Protein AF-A0A8J2LCW4-F1 (afdb_monomer_lite)

Sequence (159 aa):
MYRQILVHPDDTPYQRIIWRESPENPELDFELLTVTYGTASAPYLATRTLKQLAEDERADHPIGSQVLVNDFYVDDLLSGARTADEAINLKLELTRLLNRGDLTYVNGHPMIRIGNFELHGFCDSSESAYAAVVYVRTLGSNPRVTIMAAKSKVAPIKQ

Secondary structure (DSSP, 8-state):
-GGGSBPPTTTGGGGEEEE-SSTTSPPEEEE--BPPTTSTTHHHHHHHHHHHHHHHTTTT-HHHHHHHHHSEETTEE----SSHHHHHHHHHHHHHHHHHTT-----SS--EEETTEEEEEEEEE-SSEEEEEEEEEE-SSS--EEEEEEEEEEPPP--

InterPro domains:
  IPR008042 Retrotransposon Pao-like, RNAseH-like domain [PF05380] (115-158)

Structure (mmCIF, N/CA/C/O backbone):
data_AF-A0A8J2LCW4-F1
#
_entry.id   AF-A0A8J2LCW4-F1
#
loop_
_atom_site.group_PDB
_atom_site.id
_atom_site.type_symbol
_atom_site.label_atom_id
_atom_site.label_alt_id
_atom_site.label_comp_id
_atom_site.label_asym_id
_atom_site.label_entity_id
_atom_site.label_seq_id
_atom_site.pdbx_PDB_ins_code
_atom_site.Cartn_x
_atom_site.Cartn_y
_atom_site.Cartn_z
_atom_site.occupancy
_atom_site.B_iso_or_equiv
_atom_site.auth_seq_id
_atom_site.auth_comp_id
_atom_site.auth_asym_id
_atom_site.auth_atom_id
_atom_site.pdbx_PDB_model_num
ATOM 1 N N . MET A 1 1 ? -1.701 1.180 4.156 1.00 78.88 1 MET A N 1
ATOM 2 C CA . MET A 1 1 ? -2.707 0.749 3.160 1.00 78.88 1 MET A CA 1
ATOM 3 C C . MET A 1 1 ? -4.078 0.455 3.783 1.00 78.88 1 MET A C 1
ATOM 5 O O . MET A 1 1 ? -5.063 1.010 3.320 1.00 78.88 1 MET A O 1
ATOM 9 N N . TYR A 1 2 ? -4.161 -0.350 4.852 1.00 83.44 2 TYR A N 1
ATOM 10 C CA . TYR A 1 2 ? -5.424 -0.914 5.380 1.00 83.44 2 TYR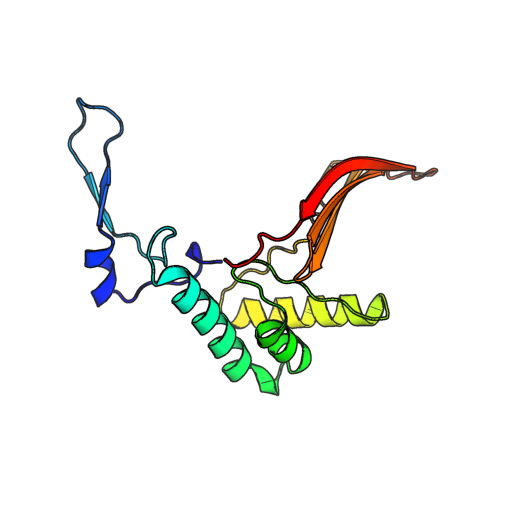 A CA 1
ATOM 11 C C . TYR A 1 2 ? -6.584 0.064 5.620 1.00 83.44 2 TYR A C 1
ATOM 13 O O . TYR A 1 2 ? -7.702 -0.200 5.195 1.00 83.44 2 TYR A O 1
ATOM 21 N N . ARG A 1 3 ? -6.324 1.221 6.246 1.00 86.06 3 ARG A N 1
ATOM 22 C CA . ARG A 1 3 ? -7.376 2.197 6.603 1.00 86.06 3 ARG A CA 1
ATOM 23 C C . ARG A 1 3 ? -8.002 2.920 5.403 1.00 86.06 3 ARG A C 1
ATOM 25 O O . ARG A 1 3 ? -8.865 3.762 5.595 1.00 86.06 3 ARG A O 1
ATOM 32 N N . GLN A 1 4 ? -7.540 2.634 4.188 1.00 88.06 4 GLN A N 1
ATOM 33 C CA . GLN A 1 4 ? -8.129 3.136 2.944 1.00 88.06 4 GLN A CA 1
ATOM 34 C C . GLN A 1 4 ? -9.131 2.135 2.343 1.00 88.06 4 GLN A C 1
ATOM 36 O O . GLN A 1 4 ? -9.770 2.434 1.346 1.00 88.06 4 GLN A O 1
ATOM 41 N N . ILE A 1 5 ? -9.276 0.949 2.948 1.00 90.31 5 ILE A N 1
ATOM 42 C CA . ILE A 1 5 ? -10.144 -0.126 2.468 1.00 90.31 5 ILE A CA 1
ATOM 43 C C . ILE A 1 5 ? -11.334 -0.228 3.410 1.00 90.31 5 ILE A C 1
ATOM 45 O O . ILE A 1 5 ? -11.164 -0.538 4.592 1.00 90.31 5 ILE A O 1
ATOM 49 N N . LEU A 1 6 ? -12.528 0.035 2.887 1.00 93.00 6 LEU A N 1
ATOM 50 C CA . LEU A 1 6 ? -13.768 -0.098 3.640 1.00 93.00 6 LEU A CA 1
ATOM 51 C C . LEU A 1 6 ? -14.083 -1.569 3.915 1.00 93.00 6 LEU A C 1
ATOM 53 O O . LEU A 1 6 ? -13.871 -2.446 3.079 1.00 93.00 6 LEU A O 1
ATOM 57 N N . VAL A 1 7 ? -14.601 -1.818 5.110 1.00 93.25 7 VAL A N 1
ATOM 58 C CA . VAL A 1 7 ? -15.178 -3.105 5.495 1.00 93.25 7 VAL A CA 1
ATOM 59 C C . VAL A 1 7 ? -16.640 -3.100 5.065 1.00 93.25 7 VAL A C 1
ATOM 61 O O . VAL A 1 7 ? -17.298 -2.059 5.103 1.00 93.25 7 VAL A O 1
ATOM 64 N N . HIS A 1 8 ? -17.144 -4.251 4.624 1.00 94.19 8 HIS A N 1
ATOM 65 C CA . HIS A 1 8 ? -18.548 -4.369 4.252 1.00 94.19 8 HIS A CA 1
ATOM 66 C C . HIS A 1 8 ? -19.441 -4.002 5.455 1.00 94.19 8 HIS A C 1
ATOM 68 O O . HIS A 1 8 ? -19.122 -4.427 6.565 1.00 94.19 8 HIS A O 1
ATOM 74 N N . PRO A 1 9 ? -20.549 -3.255 5.281 1.00 95.62 9 PRO A N 1
ATOM 75 C CA . PRO A 1 9 ? -21.409 -2.848 6.399 1.00 95.62 9 PRO A CA 1
ATOM 76 C C . PRO A 1 9 ? -21.912 -4.010 7.265 1.00 95.62 9 PRO A C 1
ATOM 78 O O . PRO A 1 9 ? -22.052 -3.857 8.471 1.00 95.62 9 PRO A O 1
ATOM 81 N N . ASP A 1 10 ? -22.125 -5.187 6.674 1.00 96.88 10 ASP A N 1
ATOM 82 C CA . ASP A 1 10 ? -22.535 -6.383 7.428 1.00 96.88 10 ASP A CA 1
ATOM 83 C C . ASP A 1 10 ? -21.417 -6.939 8.333 1.00 96.88 10 ASP A C 1
ATOM 85 O O . ASP A 1 10 ? -21.697 -7.659 9.289 1.00 96.88 10 ASP A O 1
ATOM 89 N N . ASP A 1 11 ? -20.158 -6.582 8.059 1.00 94.19 11 ASP A N 1
ATOM 90 C CA . ASP A 1 11 ? -18.982 -7.045 8.795 1.00 94.19 11 ASP A CA 1
ATOM 91 C C . ASP A 1 11 ? -18.455 -6.016 9.818 1.00 94.19 11 ASP A C 1
ATOM 93 O O . ASP A 1 11 ? -17.686 -6.381 10.715 1.00 94.19 11 ASP A O 1
ATOM 97 N N . THR A 1 12 ? -18.852 -4.735 9.733 1.00 94.56 12 THR A N 1
ATOM 98 C CA . THR A 1 12 ? -18.405 -3.690 10.683 1.00 94.56 12 THR A CA 1
ATOM 99 C C . THR A 1 12 ? -18.798 -3.956 12.141 1.00 94.56 12 THR A C 1
ATOM 101 O O . THR A 1 12 ? -17.972 -3.661 13.015 1.00 94.56 12 THR A O 1
ATOM 104 N N . PRO A 1 13 ? -19.949 -4.593 12.465 1.00 95.62 13 PRO A N 1
ATOM 105 C CA . PRO A 1 13 ? -20.290 -4.915 13.851 1.00 95.62 13 PRO A CA 1
ATOM 106 C C . PRO A 1 13 ? -19.298 -5.876 14.518 1.00 95.62 13 PRO A C 1
ATOM 108 O O . PRO A 1 13 ? -19.142 -5.850 15.740 1.00 95.62 13 PRO A O 1
ATOM 111 N N . TYR A 1 14 ? -18.581 -6.696 13.738 1.00 92.50 14 TYR A N 1
ATOM 112 C CA . TYR A 1 14 ? -17.546 -7.598 14.258 1.00 92.50 14 TYR A CA 1
ATOM 113 C C . TYR A 1 14 ? -16.219 -6.889 14.563 1.00 92.50 14 TYR A C 1
ATOM 115 O O . TYR A 1 14 ? -15.331 -7.492 15.164 1.00 92.50 14 TYR A O 1
ATOM 123 N N . GLN A 1 15 ? -16.076 -5.613 14.186 1.00 92.44 15 GLN A N 1
ATOM 124 C CA . GLN A 1 15 ? -14.908 -4.780 14.491 1.00 92.44 15 GLN A CA 1
ATOM 125 C C . GLN A 1 15 ? -15.190 -3.746 15.588 1.00 92.44 15 GLN A C 1
ATOM 127 O O . GLN A 1 15 ? -14.539 -2.698 15.637 1.00 92.44 15 GLN A O 1
ATOM 132 N N . ARG A 1 16 ? -16.163 -4.018 16.469 1.00 93.81 16 ARG A N 1
ATOM 133 C CA . ARG A 1 16 ? -16.476 -3.127 17.587 1.00 93.81 16 ARG A CA 1
ATOM 134 C C . ARG A 1 16 ? -15.343 -3.046 18.594 1.00 93.81 16 ARG A C 1
ATOM 136 O O . ARG A 1 16 ? -14.769 -4.055 19.003 1.00 93.81 16 ARG A O 1
ATOM 143 N N . ILE A 1 17 ? -15.093 -1.827 19.046 1.00 94.00 17 ILE A N 1
ATOM 144 C CA . ILE A 1 17 ? -14.217 -1.538 20.173 1.00 94.00 17 ILE A CA 1
ATOM 145 C C . ILE A 1 17 ? -14.987 -0.754 21.226 1.00 94.00 17 ILE A C 1
ATOM 147 O O . ILE A 1 17 ? -15.872 0.037 20.903 1.00 94.00 17 ILE A O 1
ATOM 151 N N . ILE A 1 18 ? -14.610 -0.960 22.483 1.00 95.75 18 ILE A N 1
ATOM 152 C CA . ILE A 1 18 ? -15.037 -0.112 23.590 1.00 95.75 18 ILE A CA 1
ATOM 153 C C . ILE A 1 18 ? -13.906 0.860 23.896 1.00 95.75 18 ILE A C 1
ATOM 155 O O . ILE A 1 18 ? -12.745 0.457 24.011 1.00 95.75 18 ILE A O 1
ATOM 159 N N . TRP A 1 19 ? -14.234 2.139 24.021 1.00 95.62 19 TRP A N 1
ATOM 160 C CA . TRP A 1 19 ? -13.268 3.176 24.342 1.00 95.62 19 TRP A CA 1
ATOM 161 C C . TRP A 1 19 ? -13.835 4.157 25.364 1.00 95.62 19 TRP A C 1
ATOM 163 O O . TRP A 1 19 ? -15.015 4.496 25.352 1.00 95.62 19 TRP A O 1
ATOM 173 N N . ARG A 1 20 ? -12.962 4.632 26.249 1.00 96.62 20 ARG A N 1
ATOM 174 C CA . ARG A 1 20 ? -13.229 5.734 27.173 1.00 96.62 20 ARG A CA 1
ATOM 175 C C . ARG A 1 20 ? -11.941 6.517 27.389 1.00 96.62 20 ARG A C 1
ATOM 177 O O . ARG A 1 20 ? -10.859 5.934 27.379 1.00 96.62 20 ARG A O 1
ATOM 184 N N . GLU A 1 21 ? -12.068 7.820 27.604 1.00 95.31 21 GLU A N 1
ATOM 185 C CA . GLU A 1 21 ? -10.922 8.712 27.823 1.00 95.31 21 GLU A CA 1
ATOM 186 C C . GLU A 1 21 ? -10.335 8.578 29.235 1.00 95.31 21 GLU A C 1
ATOM 188 O O . GLU A 1 21 ? -9.120 8.589 29.410 1.00 95.31 21 GLU A O 1
ATOM 193 N N . SER A 1 22 ? -11.205 8.403 30.234 1.00 95.62 22 SER A N 1
ATOM 194 C CA . SER A 1 22 ? -10.856 8.287 31.653 1.00 95.62 22 SER A CA 1
ATOM 195 C C . SER A 1 22 ? -11.768 7.263 32.345 1.00 95.62 22 SER A C 1
ATOM 197 O O . SER A 1 22 ? -12.875 7.031 31.848 1.00 95.62 22 SER A O 1
ATOM 199 N N . PRO A 1 23 ? -11.362 6.634 33.468 1.00 94.88 23 PRO A N 1
ATOM 200 C CA . PRO A 1 23 ? -12.189 5.657 34.183 1.00 94.88 23 PRO A CA 1
ATOM 201 C C . PRO A 1 23 ? -13.555 6.179 34.651 1.00 94.88 23 PRO A C 1
ATOM 203 O O . PRO A 1 23 ? -14.467 5.379 34.848 1.00 94.88 23 PRO A O 1
ATOM 206 N N . GLU A 1 24 ? -13.690 7.494 34.821 1.00 96.81 24 GLU A N 1
ATOM 207 C CA . GLU A 1 24 ? -14.910 8.180 35.255 1.00 96.81 24 GLU A CA 1
ATOM 208 C C . GLU A 1 24 ? -15.903 8.411 34.106 1.00 96.81 24 GLU A C 1
ATOM 210 O O . GLU A 1 24 ? -17.090 8.631 34.354 1.00 96.81 24 GLU A O 1
ATOM 215 N N . ASN A 1 25 ? -15.436 8.361 32.855 1.00 96.31 25 ASN A N 1
ATOM 216 C CA . ASN A 1 25 ? -16.280 8.564 31.683 1.00 96.31 25 ASN A CA 1
ATOM 217 C C . ASN A 1 25 ? -17.042 7.270 31.349 1.00 96.31 25 ASN A C 1
ATOM 219 O O . ASN A 1 25 ? -16.501 6.172 31.531 1.00 96.31 25 ASN A O 1
ATOM 223 N N . PRO A 1 26 ? -18.275 7.375 30.818 1.00 95.44 26 PRO A N 1
ATOM 224 C CA . PRO A 1 26 ? -18.992 6.209 30.324 1.00 95.44 26 PRO A CA 1
ATOM 225 C C . PRO A 1 26 ? -18.223 5.548 29.176 1.00 95.44 26 PRO A C 1
ATOM 227 O O . PRO A 1 26 ? -17.527 6.206 28.401 1.00 95.44 26 PRO A O 1
ATOM 230 N N . GLU A 1 27 ? -18.368 4.232 29.074 1.00 96.06 27 GLU A N 1
ATOM 231 C CA . GLU A 1 27 ? -17.861 3.458 27.947 1.00 96.06 27 GLU A CA 1
ATOM 232 C C . GLU A 1 27 ? -18.617 3.840 26.669 1.00 96.06 27 GLU A C 1
ATOM 234 O O . GLU A 1 27 ? -19.847 3.899 26.660 1.00 96.06 27 GLU A O 1
ATOM 239 N N . LEU A 1 28 ? -17.872 4.113 25.599 1.00 96.00 28 LEU A N 1
ATOM 240 C CA . LEU A 1 28 ? -18.405 4.349 24.262 1.00 96.00 28 LEU A CA 1
ATOM 241 C C . LEU A 1 28 ? -18.109 3.133 23.387 1.00 96.00 28 LEU A C 1
ATOM 243 O O . LEU A 1 28 ? -16.999 2.597 23.439 1.00 96.00 28 LEU A O 1
ATOM 247 N N . ASP A 1 29 ? -19.071 2.724 22.563 1.00 95.62 29 ASP A N 1
ATOM 248 C CA . ASP A 1 29 ? -18.869 1.705 21.540 1.00 95.62 29 ASP A CA 1
ATOM 249 C C . ASP A 1 29 ? -18.665 2.338 20.158 1.00 95.62 29 ASP A C 1
ATOM 251 O O . ASP A 1 29 ? -19.376 3.254 19.747 1.00 95.62 29 ASP A O 1
ATOM 255 N N . PHE A 1 30 ? -17.655 1.853 19.437 1.00 94.69 30 PHE A N 1
ATOM 256 C CA . PHE A 1 30 ? -17.325 2.312 18.090 1.00 94.69 30 PHE A CA 1
ATOM 257 C C . PHE A 1 30 ? -17.186 1.128 17.144 1.00 94.69 30 PHE A C 1
ATOM 259 O O . PHE A 1 30 ? -16.557 0.130 17.491 1.00 94.69 30 PHE A O 1
ATOM 266 N N . GLU A 1 31 ? -17.696 1.266 15.921 1.00 94.69 31 GLU A N 1
ATOM 267 C CA . GLU A 1 31 ? -17.442 0.335 14.820 1.00 94.69 31 GLU A CA 1
ATOM 268 C C . GLU A 1 31 ? -16.319 0.866 13.927 1.00 94.69 31 GLU A C 1
ATOM 270 O O . GLU A 1 31 ? -16.375 1.992 13.424 1.00 94.69 31 GLU A O 1
ATOM 275 N N . LEU A 1 32 ? -15.280 0.056 13.721 1.00 93.12 32 LEU A N 1
ATOM 276 C CA . LEU A 1 32 ? -14.220 0.393 12.779 1.00 93.12 32 LEU A CA 1
ATOM 277 C C . LEU A 1 32 ? -14.699 0.111 11.350 1.00 93.12 32 LEU A C 1
ATOM 279 O O . LEU A 1 32 ? -14.999 -1.021 10.987 1.00 93.12 32 LEU A O 1
ATOM 283 N N . LEU A 1 33 ? -14.743 1.159 10.526 1.00 94.75 33 LEU A N 1
ATOM 284 C CA . LEU A 1 33 ? -15.294 1.097 9.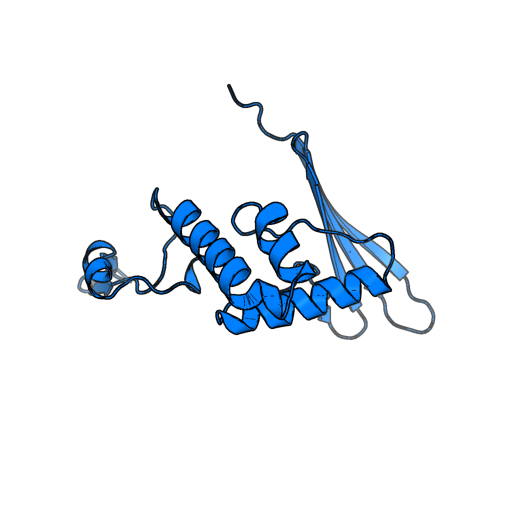163 1.00 94.75 33 LEU A CA 1
ATOM 285 C C . LEU A 1 33 ? -14.307 0.592 8.106 1.00 94.75 33 LEU A C 1
ATOM 287 O O . LEU A 1 33 ? -14.661 0.433 6.942 1.00 94.75 33 LEU A O 1
ATOM 291 N N . THR A 1 34 ? -13.045 0.410 8.478 1.00 94.19 34 THR A N 1
ATOM 292 C CA . THR A 1 34 ? -11.963 0.099 7.540 1.00 94.19 34 THR A CA 1
ATOM 293 C C . THR A 1 34 ? -11.179 -1.092 8.037 1.00 94.19 34 THR A C 1
ATOM 295 O O . THR A 1 34 ? -11.190 -1.380 9.234 1.00 94.19 34 THR A O 1
ATOM 298 N N . VAL A 1 35 ? -10.479 -1.772 7.129 1.00 91.38 35 VAL A N 1
ATOM 299 C CA . VAL A 1 35 ? -9.612 -2.890 7.499 1.00 91.38 35 VAL A CA 1
ATOM 300 C C . VAL A 1 35 ? -8.635 -2.404 8.573 1.00 91.38 35 VAL A C 1
ATOM 302 O O . VAL A 1 35 ? -7.861 -1.466 8.362 1.00 91.38 35 VAL A O 1
ATOM 305 N N . THR A 1 36 ? -8.698 -3.028 9.749 1.00 85.50 36 THR A N 1
ATOM 306 C CA . THR A 1 36 ? -7.871 -2.662 10.899 1.00 85.50 36 THR A CA 1
ATOM 307 C C . THR A 1 36 ? -6.707 -3.629 11.082 1.00 85.50 36 THR A C 1
ATOM 309 O O . THR A 1 36 ? -6.797 -4.826 10.794 1.00 85.50 36 THR A O 1
ATOM 312 N N . TYR A 1 37 ? -5.592 -3.102 11.577 1.00 82.19 37 TYR A N 1
ATOM 313 C CA . TYR A 1 37 ? -4.412 -3.887 11.920 1.00 82.19 37 TYR A CA 1
ATOM 314 C C . TYR A 1 37 ? -4.688 -4.822 13.105 1.00 82.19 37 TYR A C 1
ATOM 316 O O . TYR A 1 37 ? -5.548 -4.568 13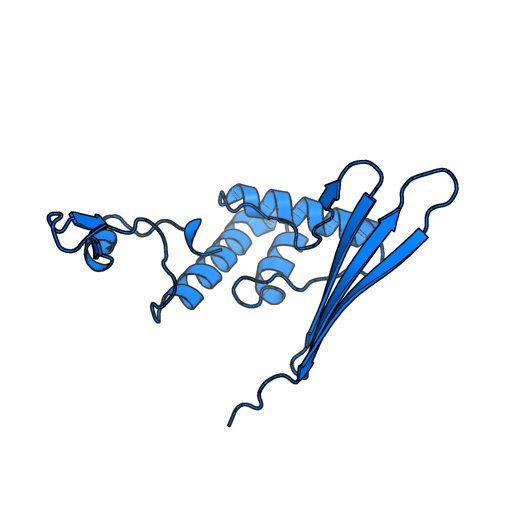.944 1.00 82.19 37 TYR A O 1
ATOM 324 N N . GLY A 1 38 ? -3.924 -5.913 13.184 1.00 82.81 38 GLY A N 1
ATOM 325 C CA . GLY A 1 38 ? -4.016 -6.887 14.276 1.00 82.81 38 GLY A CA 1
ATOM 326 C C . GLY A 1 38 ? -5.032 -8.009 14.053 1.00 82.81 38 GLY A C 1
ATOM 327 O O . GLY A 1 38 ? -5.030 -8.975 14.810 1.00 82.81 38 GLY A O 1
ATOM 328 N N . THR A 1 39 ? -5.847 -7.943 12.996 1.00 84.88 39 THR A N 1
ATOM 329 C CA . THR A 1 39 ? -6.665 -9.085 12.564 1.00 84.88 39 THR A CA 1
ATOM 330 C C . THR A 1 39 ? -5.855 -10.014 11.659 1.00 84.88 39 THR A C 1
ATOM 332 O O . THR A 1 39 ? -5.047 -9.562 10.845 1.00 84.88 39 THR A O 1
ATOM 335 N N . ALA A 1 40 ? -6.074 -11.327 11.775 1.00 85.69 40 ALA A N 1
ATOM 336 C CA . ALA A 1 40 ? -5.364 -12.318 10.960 1.00 85.69 40 ALA A CA 1
ATOM 337 C C . ALA A 1 40 ? -5.653 -12.172 9.451 1.00 85.69 40 ALA A C 1
ATOM 339 O O . ALA A 1 40 ? -4.817 -12.521 8.622 1.00 85.69 40 ALA A O 1
ATOM 340 N N . SER A 1 41 ? -6.825 -11.641 9.091 1.00 88.12 41 SER A N 1
ATOM 341 C CA . SER A 1 41 ? -7.265 -11.460 7.705 1.00 88.12 41 SER A CA 1
ATOM 342 C C . SER A 1 41 ? -6.807 -10.144 7.068 1.00 88.12 41 SER A C 1
ATOM 344 O O . SER A 1 41 ? -6.775 -10.069 5.840 1.00 88.12 41 SER A O 1
ATOM 346 N N . ALA A 1 42 ? -6.425 -9.123 7.848 1.00 88.44 42 ALA A N 1
ATOM 347 C CA . ALA A 1 42 ? -6.088 -7.799 7.316 1.00 88.44 42 ALA A CA 1
ATOM 348 C C . ALA A 1 42 ? -5.022 -7.810 6.204 1.00 88.44 42 ALA A C 1
ATOM 350 O O . ALA A 1 42 ? -5.276 -7.192 5.165 1.00 88.44 42 ALA A O 1
ATOM 351 N N . PRO A 1 43 ? -3.883 -8.528 6.338 1.00 85.94 43 PRO A N 1
ATOM 352 C CA . PRO A 1 43 ? -2.880 -8.593 5.273 1.00 85.94 43 PRO A CA 1
ATOM 353 C C . PRO A 1 43 ? -3.455 -9.157 3.972 1.00 85.94 43 PRO A C 1
ATOM 355 O O . PRO A 1 43 ? -3.259 -8.583 2.903 1.00 85.94 43 PRO A O 1
ATOM 358 N N . TYR A 1 44 ? -4.231 -10.242 4.068 1.00 89.25 44 TYR A N 1
ATOM 359 C CA . TYR A 1 44 ? -4.862 -10.864 2.908 1.00 89.25 44 TYR A CA 1
ATOM 360 C C . TYR A 1 44 ? -5.849 -9.916 2.222 1.00 89.25 44 TYR A C 1
ATOM 362 O O . TYR A 1 44 ? -5.780 -9.750 1.006 1.00 89.25 44 TYR A O 1
ATOM 370 N N . LEU A 1 45 ? -6.737 -9.272 2.988 1.00 90.69 45 LEU A N 1
ATOM 371 C CA . LEU A 1 45 ? -7.740 -8.351 2.445 1.00 90.69 45 LEU A CA 1
ATOM 372 C C . LEU A 1 45 ? -7.085 -7.185 1.700 1.00 90.69 45 LEU A C 1
ATOM 374 O O . LEU A 1 45 ? -7.508 -6.836 0.596 1.00 90.69 45 LEU A O 1
ATOM 378 N N . ALA A 1 46 ? -6.012 -6.624 2.255 1.00 88.19 46 ALA A N 1
ATOM 379 C CA . ALA A 1 46 ? -5.339 -5.500 1.627 1.00 88.19 46 ALA A CA 1
ATOM 380 C C . ALA A 1 46 ? -4.575 -5.893 0.359 1.00 88.19 46 ALA A C 1
ATOM 382 O O . ALA A 1 46 ? -4.763 -5.271 -0.688 1.00 88.19 46 ALA A O 1
ATOM 383 N N . THR A 1 47 ? -3.813 -6.990 0.398 1.00 88.75 47 THR A N 1
ATOM 384 C CA . THR A 1 47 ? -3.146 -7.513 -0.802 1.00 88.75 47 THR A CA 1
ATOM 385 C C . THR A 1 47 ? -4.154 -7.932 -1.876 1.00 88.75 47 THR A C 1
ATOM 387 O O . THR A 1 47 ? -3.926 -7.695 -3.061 1.00 88.75 47 THR A O 1
ATOM 390 N N . ARG A 1 48 ? -5.288 -8.541 -1.500 1.00 91.25 48 ARG A N 1
ATOM 391 C CA . ARG A 1 48 ? -6.322 -8.954 -2.459 1.00 91.25 48 ARG A CA 1
ATOM 392 C C . ARG A 1 48 ? -6.992 -7.757 -3.131 1.00 91.25 48 ARG A C 1
ATOM 394 O O . ARG A 1 48 ? -7.282 -7.860 -4.323 1.00 91.25 48 ARG A O 1
ATOM 401 N N . THR A 1 49 ? -7.194 -6.663 -2.394 1.00 92.25 49 THR A N 1
ATOM 402 C CA . THR A 1 49 ? -7.737 -5.397 -2.914 1.00 92.25 49 THR A CA 1
ATOM 403 C C . THR A 1 49 ? -6.808 -4.802 -3.969 1.00 92.25 49 THR A C 1
ATOM 405 O O . THR A 1 49 ? -7.257 -4.525 -5.077 1.00 92.25 49 THR A O 1
ATOM 408 N N . LEU A 1 50 ? -5.502 -4.713 -3.682 1.00 90.75 50 LEU A N 1
ATOM 409 C CA . LEU A 1 50 ? -4.508 -4.282 -4.671 1.00 90.75 50 LEU A CA 1
ATOM 410 C C . LEU A 1 50 ? -4.525 -5.184 -5.911 1.00 90.75 50 LEU A C 1
ATOM 412 O O . LEU A 1 50 ? -4.656 -4.703 -7.030 1.00 90.75 50 LEU A O 1
ATOM 416 N N . LYS A 1 51 ? -4.473 -6.507 -5.727 1.00 92.12 51 LYS A N 1
ATOM 417 C CA . LYS A 1 51 ? -4.508 -7.449 -6.856 1.00 92.12 51 LYS A CA 1
ATOM 418 C C . LYS A 1 51 ? -5.774 -7.320 -7.703 1.00 92.12 51 LYS A C 1
ATOM 420 O O . LYS A 1 51 ? -5.689 -7.499 -8.911 1.00 92.12 51 LYS A O 1
ATOM 425 N N . GLN A 1 52 ? -6.923 -7.030 -7.087 1.00 95.19 52 GLN A N 1
ATOM 426 C CA . GLN A 1 52 ? -8.158 -6.793 -7.833 1.00 95.19 52 GLN A CA 1
ATOM 427 C C . GLN A 1 52 ? -8.057 -5.514 -8.663 1.00 95.19 52 GLN A C 1
ATOM 429 O O . GLN A 1 52 ? -8.288 -5.564 -9.862 1.00 95.19 52 GLN A O 1
ATOM 434 N N . LEU A 1 53 ? -7.610 -4.414 -8.052 1.00 94.38 53 LEU A N 1
ATOM 435 C CA . LEU A 1 53 ? -7.409 -3.143 -8.747 1.00 94.38 53 LEU A CA 1
ATOM 436 C C . LEU A 1 53 ? -6.451 -3.284 -9.940 1.00 94.38 53 LEU A C 1
ATOM 438 O O . LEU A 1 53 ? -6.706 -2.748 -11.014 1.00 94.38 53 LEU A O 1
ATOM 442 N N . ALA A 1 54 ? -5.364 -4.038 -9.767 1.00 94.38 54 ALA A N 1
ATOM 443 C CA . ALA A 1 54 ? -4.414 -4.309 -10.839 1.00 94.38 54 ALA A CA 1
ATOM 444 C C . ALA A 1 54 ? -5.032 -5.088 -12.007 1.00 94.38 54 ALA A C 1
ATOM 446 O O . ALA A 1 54 ? -4.629 -4.870 -13.148 1.00 94.38 54 ALA A O 1
ATOM 447 N N . GLU A 1 55 ? -5.963 -6.006 -11.734 1.00 96.38 55 GLU A N 1
ATOM 448 C CA . GLU A 1 55 ? -6.691 -6.742 -12.769 1.00 96.38 55 GLU A CA 1
ATOM 449 C C . GLU A 1 55 ? -7.652 -5.820 -13.516 1.00 96.38 55 GLU A C 1
ATOM 451 O O . GLU A 1 55 ? -7.606 -5.755 -14.744 1.00 96.38 55 GLU A O 1
ATOM 456 N N . ASP A 1 56 ? -8.464 -5.075 -12.766 1.00 96.88 56 ASP A N 1
ATOM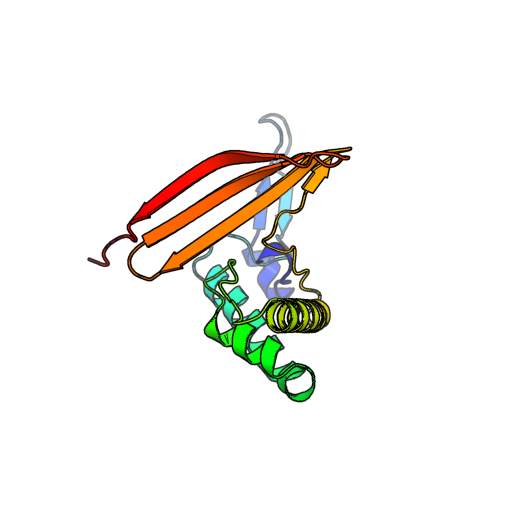 457 C CA . ASP A 1 56 ? -9.524 -4.223 -13.304 1.00 96.88 56 ASP A CA 1
ATOM 458 C C . ASP A 1 56 ? -8.956 -3.109 -14.202 1.00 96.88 56 ASP A C 1
ATOM 460 O O . ASP A 1 56 ? -9.519 -2.799 -15.249 1.00 96.88 56 ASP A O 1
ATOM 464 N N . GLU A 1 57 ? -7.799 -2.548 -13.835 1.00 96.62 57 GLU A N 1
ATOM 465 C CA . GLU A 1 57 ? -7.184 -1.401 -14.517 1.00 96.62 57 GLU A CA 1
ATOM 466 C C . GLU A 1 57 ? -6.005 -1.794 -15.436 1.00 96.62 57 GLU A C 1
ATOM 468 O O . GLU A 1 57 ? -5.318 -0.926 -15.983 1.00 96.62 57 GLU A O 1
ATOM 473 N N . ARG A 1 58 ? -5.770 -3.102 -15.649 1.00 95.44 58 ARG A N 1
ATOM 474 C CA . ARG A 1 58 ? -4.619 -3.634 -16.412 1.00 95.44 58 ARG A CA 1
ATOM 475 C C . ARG A 1 58 ? -4.521 -3.102 -17.837 1.00 95.44 58 ARG A C 1
ATOM 477 O O . ARG A 1 58 ? -3.415 -2.914 -18.338 1.00 95.44 58 ARG A O 1
ATOM 484 N N . ALA A 1 59 ? -5.659 -2.923 -18.504 1.00 96.12 59 ALA A N 1
ATOM 485 C CA . ALA A 1 59 ? -5.692 -2.492 -19.900 1.00 96.12 59 ALA A CA 1
ATOM 486 C C . ALA A 1 59 ? -5.122 -1.075 -20.078 1.00 96.12 59 ALA A C 1
ATOM 488 O O . ALA A 1 59 ? -4.396 -0.828 -21.040 1.00 96.12 59 ALA A O 1
ATOM 489 N N . ASP A 1 60 ? -5.403 -0.186 -19.122 1.00 95.31 60 ASP A N 1
ATOM 490 C CA . ASP A 1 60 ? -5.003 1.222 -19.166 1.00 95.31 60 ASP A CA 1
ATOM 491 C C . ASP A 1 60 ? -3.662 1.483 -18.452 1.00 95.31 60 ASP A C 1
ATOM 493 O O . ASP A 1 60 ? -2.993 2.478 -18.738 1.00 95.31 60 ASP A O 1
ATOM 497 N N . HIS A 1 61 ? -3.247 0.584 -17.548 1.00 94.62 61 HIS A N 1
ATOM 498 C CA . HIS A 1 61 ? -2.043 0.720 -16.716 1.00 94.62 61 HIS A CA 1
ATOM 499 C C . HIS A 1 61 ? -1.211 -0.584 -16.661 1.00 94.62 61 HIS A C 1
ATOM 501 O O . HIS A 1 61 ? -1.013 -1.155 -15.585 1.00 94.62 61 HIS A O 1
ATOM 507 N N . PRO A 1 62 ? -0.715 -1.103 -17.798 1.00 94.88 62 PRO A N 1
ATOM 508 C CA . PRO A 1 62 ? -0.088 -2.425 -17.859 1.00 94.88 62 PRO A CA 1
ATOM 509 C C . PRO A 1 62 ? 1.189 -2.561 -17.012 1.00 94.88 62 PRO A C 1
ATOM 511 O O . PRO A 1 62 ? 1.418 -3.618 -16.418 1.00 94.88 62 PRO A O 1
ATOM 514 N N . ILE A 1 63 ? 2.020 -1.517 -16.928 1.00 90.31 63 ILE A N 1
ATOM 515 C CA . ILE A 1 63 ? 3.260 -1.532 -16.138 1.00 90.31 63 ILE A CA 1
ATOM 516 C C . ILE A 1 63 ? 2.908 -1.379 -14.657 1.00 90.31 63 ILE A C 1
ATOM 518 O O . ILE A 1 63 ? 3.384 -2.151 -13.821 1.00 90.31 63 ILE A O 1
ATOM 522 N N . GLY A 1 64 ? 2.032 -0.419 -14.344 1.00 88.19 64 GLY A N 1
ATOM 523 C CA . GLY A 1 64 ? 1.553 -0.166 -12.988 1.00 88.19 64 GLY A CA 1
ATOM 524 C C . GLY A 1 64 ? 0.903 -1.406 -12.379 1.00 88.19 64 GLY A C 1
ATOM 525 O O . GLY A 1 64 ? 1.253 -1.785 -11.265 1.00 88.19 64 GLY A O 1
ATOM 526 N N . SER A 1 65 ? 0.037 -2.091 -13.129 1.00 93.69 65 SER A N 1
ATOM 527 C CA . SER A 1 65 ? -0.610 -3.335 -12.705 1.00 93.69 65 SER A CA 1
ATOM 528 C C . SER A 1 65 ? 0.384 -4.465 -12.466 1.00 93.69 65 SER A C 1
ATOM 530 O O . SER A 1 65 ? 0.258 -5.185 -11.475 1.00 93.69 65 SER A O 1
ATOM 532 N N . GLN A 1 66 ? 1.391 -4.627 -13.330 1.00 92.50 66 GLN A N 1
ATOM 533 C CA . GLN A 1 66 ? 2.389 -5.682 -13.148 1.00 92.50 66 GLN A CA 1
ATOM 534 C C . GLN A 1 66 ? 3.196 -5.478 -11.861 1.00 92.50 66 GLN A C 1
ATOM 536 O O . GLN A 1 66 ? 3.403 -6.431 -11.105 1.00 92.50 66 GLN A O 1
ATOM 541 N N . VAL A 1 67 ? 3.598 -4.232 -11.603 1.00 86.88 67 VAL A N 1
ATOM 542 C CA . VAL A 1 67 ? 4.313 -3.827 -10.389 1.00 86.88 67 VAL A CA 1
ATOM 543 C C . VAL A 1 67 ? 3.420 -3.954 -9.156 1.00 86.88 67 VAL A C 1
ATOM 545 O O . VAL A 1 67 ? 3.851 -4.480 -8.135 1.00 86.88 67 VAL A O 1
ATOM 548 N N . LEU A 1 68 ? 2.143 -3.572 -9.246 1.00 86.12 68 LEU A N 1
ATOM 549 C CA . LEU A 1 68 ? 1.212 -3.692 -8.125 1.00 86.12 68 LEU A CA 1
ATOM 550 C C . LEU A 1 68 ? 1.029 -5.151 -7.660 1.00 86.12 68 LEU A C 1
ATOM 552 O O . LEU A 1 68 ? 0.820 -5.410 -6.476 1.00 86.12 68 LEU A O 1
ATOM 556 N N . VAL A 1 69 ? 1.103 -6.106 -8.595 1.00 88.06 69 VAL A N 1
ATOM 557 C CA . VAL A 1 69 ? 0.942 -7.543 -8.321 1.00 88.06 69 VAL A CA 1
ATOM 558 C C . VAL A 1 69 ? 2.221 -8.184 -7.786 1.00 88.06 69 VAL A C 1
ATOM 560 O O . VAL A 1 69 ? 2.130 -9.051 -6.911 1.00 88.06 69 VAL A O 1
ATOM 563 N N . ASN A 1 70 ? 3.382 -7.798 -8.319 1.00 83.62 70 ASN A N 1
ATOM 564 C CA . ASN A 1 70 ? 4.646 -8.495 -8.068 1.00 83.62 70 ASN A CA 1
ATOM 565 C C . ASN A 1 70 ? 5.524 -7.833 -7.006 1.00 83.62 70 ASN A C 1
ATOM 567 O O . ASN A 1 70 ? 6.254 -8.535 -6.309 1.00 83.62 70 ASN A O 1
ATOM 571 N N . ASP A 1 71 ? 5.451 -6.509 -6.883 1.00 78.12 71 ASP A N 1
ATOM 572 C CA . ASP A 1 71 ? 6.475 -5.719 -6.192 1.00 78.12 71 ASP A CA 1
ATOM 573 C C . ASP A 1 71 ? 5.961 -5.137 -4.865 1.00 78.12 71 ASP A C 1
ATOM 575 O O . ASP A 1 71 ? 6.703 -4.479 -4.133 1.00 78.12 71 ASP A O 1
ATOM 579 N N . PHE A 1 72 ? 4.690 -5.373 -4.524 1.00 74.88 72 PHE A N 1
ATOM 580 C CA . PHE A 1 72 ? 4.160 -5.054 -3.201 1.00 74.88 72 PHE A CA 1
ATOM 581 C C . PHE A 1 72 ? 4.476 -6.167 -2.202 1.00 74.88 72 PHE A C 1
ATOM 583 O O . PHE A 1 72 ? 4.001 -7.299 -2.327 1.00 74.88 72 PHE A O 1
ATOM 590 N N . TYR A 1 73 ? 5.189 -5.805 -1.139 1.00 68.00 73 TYR A N 1
ATOM 591 C CA . TYR A 1 73 ? 5.269 -6.594 0.078 1.00 68.00 73 TYR A CA 1
ATOM 592 C C . TYR A 1 73 ? 4.390 -5.957 1.152 1.00 68.00 73 TYR A C 1
ATOM 594 O O . TYR A 1 73 ? 4.784 -5.022 1.848 1.00 68.00 73 TYR A O 1
ATOM 602 N N . VAL A 1 74 ? 3.180 -6.496 1.307 1.00 71.12 74 VAL A N 1
ATOM 603 C CA . VAL A 1 74 ? 2.190 -5.983 2.261 1.00 71.12 74 VAL A CA 1
ATOM 604 C C . VAL A 1 74 ? 1.879 -4.502 1.971 1.00 71.12 74 VAL A C 1
ATOM 606 O O . VAL A 1 74 ? 1.244 -4.226 0.958 1.00 71.12 74 VAL A O 1
ATOM 609 N N . ASP A 1 75 ? 2.293 -3.563 2.827 1.00 68.69 75 ASP A N 1
ATOM 610 C CA . ASP A 1 75 ? 2.065 -2.120 2.670 1.00 68.69 75 ASP A CA 1
ATOM 611 C C . ASP A 1 75 ? 3.160 -1.415 1.855 1.00 68.69 75 ASP A C 1
ATOM 613 O O . ASP A 1 75 ? 2.954 -0.271 1.442 1.00 68.69 75 ASP A O 1
ATOM 617 N N . ASP A 1 76 ? 4.301 -2.072 1.633 1.00 70.62 76 ASP A N 1
ATOM 618 C CA . ASP A 1 76 ? 5.481 -1.473 1.018 1.00 70.62 76 ASP A CA 1
ATOM 619 C C . ASP A 1 76 ? 5.571 -1.847 -0.465 1.00 70.62 76 ASP A C 1
ATOM 621 O O . ASP A 1 76 ? 5.552 -3.023 -0.829 1.00 70.62 76 ASP A O 1
ATOM 625 N N . LEU A 1 77 ? 5.705 -0.838 -1.328 1.00 72.69 77 LEU A N 1
ATOM 626 C CA . LEU A 1 77 ? 6.033 -1.030 -2.738 1.00 72.69 77 LEU A CA 1
ATOM 627 C C . LEU A 1 77 ? 7.549 -0.974 -2.926 1.00 72.69 77 LEU A C 1
ATOM 629 O O . LEU A 1 77 ? 8.171 0.051 -2.641 1.00 72.69 77 LEU A O 1
ATOM 633 N N . LEU A 1 78 ? 8.117 -2.042 -3.477 1.00 74.12 78 LEU A N 1
ATOM 634 C CA . LEU A 1 78 ? 9.549 -2.199 -3.707 1.00 74.12 78 LEU A CA 1
ATOM 635 C C . LEU A 1 78 ? 9.802 -2.460 -5.192 1.00 74.12 78 LEU A C 1
ATOM 637 O O . LEU A 1 78 ? 9.934 -3.601 -5.622 1.00 74.12 78 LEU A O 1
ATOM 641 N N . SER A 1 79 ? 9.862 -1.387 -5.980 1.00 73.88 79 SER A N 1
ATOM 642 C CA . SER A 1 79 ? 10.067 -1.461 -7.430 1.00 73.88 79 SER A CA 1
ATOM 643 C C . SER A 1 79 ? 11.142 -0.482 -7.900 1.00 73.88 79 SER A C 1
ATOM 645 O O . SER A 1 79 ? 11.529 0.440 -7.179 1.00 73.88 79 SER A O 1
ATOM 647 N N . GLY A 1 80 ? 11.634 -0.676 -9.121 1.00 72.00 80 GLY A N 1
ATOM 648 C CA . GLY A 1 80 ? 12.705 0.129 -9.698 1.00 72.00 80 GLY A CA 1
ATOM 649 C C . GLY A 1 80 ? 12.716 0.088 -11.221 1.00 72.00 80 GLY A C 1
ATOM 650 O O . GLY A 1 80 ? 12.013 -0.698 -11.850 1.00 72.00 80 GLY A O 1
ATOM 651 N N . ALA A 1 81 ? 13.539 0.947 -11.820 1.00 73.69 81 ALA A N 1
ATOM 652 C CA . ALA A 1 81 ? 13.715 1.017 -13.266 1.00 73.69 81 ALA A CA 1
ATOM 653 C C . ALA A 1 81 ? 15.185 1.237 -13.644 1.00 73.69 81 ALA A C 1
ATOM 655 O O . ALA A 1 81 ? 16.008 1.592 -12.797 1.00 73.69 81 ALA A O 1
ATOM 656 N N . ARG A 1 82 ? 15.533 1.018 -14.920 1.00 70.06 82 ARG A N 1
ATOM 657 C CA . ARG A 1 82 ? 16.928 1.095 -15.391 1.00 70.06 82 ARG A CA 1
ATOM 658 C C . ARG A 1 82 ? 17.357 2.524 -15.703 1.00 70.06 82 ARG A C 1
ATOM 660 O O . ARG A 1 82 ? 18.555 2.803 -15.748 1.00 70.06 82 ARG A O 1
ATOM 667 N N . THR A 1 83 ? 16.394 3.416 -15.918 1.00 65.19 83 THR A N 1
ATOM 668 C CA . THR A 1 83 ? 16.619 4.840 -16.175 1.00 65.19 83 THR A CA 1
ATOM 669 C C . THR A 1 83 ? 15.700 5.710 -15.319 1.00 65.19 83 THR A C 1
ATOM 671 O O . THR A 1 83 ? 14.659 5.263 -14.834 1.00 65.19 83 THR A O 1
ATOM 674 N N . ALA A 1 84 ? 16.081 6.977 -15.133 1.00 65.75 84 ALA A N 1
ATOM 675 C CA . ALA A 1 84 ? 15.259 7.940 -14.403 1.00 65.75 84 ALA A CA 1
ATOM 676 C C . ALA A 1 84 ? 13.900 8.175 -15.088 1.00 65.75 84 ALA A C 1
ATOM 678 O O . ALA A 1 84 ? 12.885 8.272 -14.403 1.00 65.75 84 ALA A O 1
ATOM 679 N N . ASP A 1 85 ? 13.868 8.211 -16.422 1.00 70.31 85 ASP A N 1
ATOM 680 C CA . ASP A 1 85 ? 12.636 8.424 -17.188 1.00 70.31 85 ASP A CA 1
ATOM 681 C C . ASP A 1 85 ? 11.666 7.245 -17.047 1.00 70.31 85 ASP A C 1
ATOM 683 O O . ASP A 1 85 ? 10.473 7.447 -16.820 1.00 70.31 85 ASP A O 1
ATOM 687 N N . GLU A 1 86 ? 12.169 6.007 -17.095 1.00 73.88 86 GLU A N 1
ATOM 688 C CA . GLU A 1 86 ? 11.359 4.815 -16.817 1.00 73.88 86 GLU A CA 1
ATOM 689 C C . GLU A 1 86 ? 10.802 4.835 -15.386 1.00 73.88 86 GLU A C 1
ATOM 691 O O . GLU A 1 86 ? 9.625 4.540 -15.187 1.00 73.88 86 GLU A O 1
ATOM 696 N N . ALA A 1 87 ? 11.608 5.240 -14.396 1.00 69.44 87 ALA A N 1
ATOM 697 C CA . ALA A 1 87 ? 11.162 5.346 -13.006 1.00 69.44 87 ALA A CA 1
ATOM 698 C C . ALA A 1 87 ? 10.069 6.415 -12.829 1.00 69.44 87 ALA A C 1
ATOM 700 O O . ALA A 1 87 ? 9.100 6.207 -12.095 1.00 69.44 87 ALA A O 1
ATOM 701 N N . ILE A 1 88 ? 10.198 7.556 -13.516 1.00 74.12 88 ILE A N 1
ATOM 702 C CA . ILE A 1 88 ? 9.187 8.620 -13.520 1.00 74.12 88 ILE A CA 1
ATOM 703 C C . ILE A 1 88 ? 7.888 8.117 -14.155 1.00 74.12 88 ILE A C 1
ATOM 705 O O . ILE A 1 88 ? 6.819 8.317 -13.574 1.00 74.12 88 ILE A O 1
ATOM 709 N N . ASN A 1 89 ? 7.971 7.443 -15.304 1.00 79.50 89 ASN A N 1
ATOM 710 C CA . ASN A 1 89 ? 6.805 6.882 -15.986 1.00 79.50 89 ASN A CA 1
ATOM 711 C C . ASN A 1 89 ? 6.093 5.844 -15.113 1.00 79.50 89 ASN A C 1
ATOM 713 O O . ASN A 1 89 ? 4.885 5.959 -14.905 1.00 79.50 89 ASN A O 1
ATOM 717 N N . LEU A 1 90 ? 6.847 4.917 -14.515 1.00 79.81 90 LEU A N 1
ATOM 718 C CA . LEU A 1 90 ? 6.321 3.922 -13.583 1.00 79.81 90 LEU A CA 1
ATOM 719 C C . LEU A 1 90 ? 5.591 4.583 -12.407 1.00 79.81 90 LEU A C 1
ATOM 721 O O . LEU A 1 90 ? 4.453 4.232 -12.099 1.00 79.81 90 LEU A O 1
ATOM 725 N N . LYS A 1 91 ? 6.211 5.584 -11.771 1.00 78.81 91 LYS A N 1
ATOM 726 C CA . LYS A 1 91 ? 5.590 6.333 -10.671 1.00 78.81 91 LYS A CA 1
ATOM 727 C C . LYS A 1 91 ? 4.280 6.996 -11.100 1.00 78.81 91 LYS A C 1
ATOM 729 O O . LYS A 1 91 ? 3.311 6.972 -10.338 1.00 78.81 91 LYS A O 1
ATOM 734 N N . LEU A 1 92 ? 4.259 7.650 -12.262 1.00 81.00 92 LEU A N 1
ATOM 735 C CA . LEU A 1 92 ? 3.065 8.338 -12.760 1.00 81.00 92 LEU A CA 1
ATOM 736 C C . LEU A 1 92 ? 1.933 7.347 -13.023 1.00 81.00 92 LEU A C 1
ATOM 738 O O . LEU A 1 92 ? 0.797 7.606 -12.631 1.00 81.00 92 LEU A O 1
ATOM 742 N N . GLU A 1 93 ? 2.252 6.216 -13.644 1.00 88.81 93 GLU A N 1
ATOM 743 C CA . GLU A 1 93 ? 1.291 5.162 -13.946 1.00 88.81 93 GLU A CA 1
ATOM 744 C C . GLU A 1 93 ? 0.729 4.521 -12.674 1.00 88.81 93 GLU A C 1
ATOM 746 O O . GLU A 1 93 ? -0.486 4.466 -12.517 1.00 88.81 93 GLU A O 1
ATOM 751 N N . LEU A 1 94 ? 1.584 4.157 -11.712 1.00 84.31 94 LEU A N 1
ATOM 752 C CA . LEU A 1 94 ? 1.162 3.646 -10.402 1.00 84.31 94 LEU A CA 1
ATOM 753 C C . LEU A 1 94 ? 0.289 4.637 -9.636 1.00 84.31 94 LEU A C 1
ATOM 755 O O . LEU A 1 94 ? -0.692 4.243 -9.016 1.00 84.31 94 LEU A O 1
ATOM 759 N N . THR A 1 95 ? 0.639 5.925 -9.675 1.00 83.94 95 THR A N 1
ATOM 760 C CA . THR A 1 95 ? -0.152 6.972 -9.017 1.00 83.94 95 THR A CA 1
ATOM 761 C C . THR A 1 95 ? -1.549 7.044 -9.627 1.00 83.94 95 THR A C 1
ATOM 763 O O . THR A 1 95 ? -2.531 7.131 -8.897 1.00 83.94 95 THR A O 1
ATOM 766 N N . ARG A 1 96 ? -1.649 6.989 -10.962 1.00 89.31 96 ARG A N 1
ATOM 767 C CA . ARG A 1 96 ? -2.941 6.977 -11.657 1.00 89.31 96 ARG A CA 1
ATOM 768 C C . ARG A 1 96 ? -3.733 5.723 -11.320 1.00 89.31 96 ARG A C 1
ATOM 770 O O . ARG A 1 96 ? -4.864 5.873 -10.884 1.00 89.31 96 ARG A O 1
ATOM 777 N N . LEU A 1 97 ? -3.122 4.545 -11.435 1.00 91.12 97 LEU A N 1
ATOM 778 C CA . LEU A 1 97 ? -3.742 3.259 -11.124 1.00 91.12 97 LEU A CA 1
ATOM 779 C C . LEU A 1 97 ? -4.276 3.216 -9.684 1.00 91.12 97 LEU A C 1
ATOM 781 O O . LEU A 1 97 ? -5.440 2.901 -9.477 1.00 91.12 97 LEU A O 1
ATOM 785 N N . LEU A 1 98 ? -3.467 3.582 -8.687 1.00 89.25 98 LEU A N 1
ATOM 786 C CA . LEU A 1 98 ? -3.891 3.569 -7.283 1.00 89.25 98 LEU A CA 1
ATOM 787 C C . LEU A 1 98 ? -5.048 4.546 -7.020 1.00 89.25 98 LEU A C 1
ATOM 789 O O . LEU A 1 98 ? -6.012 4.179 -6.347 1.00 89.25 98 LEU A O 1
ATOM 793 N N . ASN A 1 99 ? -5.028 5.726 -7.649 1.00 89.44 99 ASN A N 1
ATOM 794 C CA . ASN A 1 99 ? -6.136 6.679 -7.564 1.00 89.44 99 ASN A CA 1
ATOM 795 C C . ASN A 1 99 ? -7.453 6.134 -8.148 1.00 89.44 99 ASN A C 1
ATOM 797 O O . ASN A 1 99 ? -8.511 6.624 -7.768 1.00 89.44 99 ASN A O 1
ATOM 801 N N . ARG A 1 100 ? -7.430 5.137 -9.047 1.00 92.00 100 ARG A N 1
ATOM 802 C CA . ARG A 1 100 ? -8.657 4.495 -9.563 1.00 92.00 100 ARG A CA 1
ATOM 803 C C . ARG A 1 100 ? -9.389 3.692 -8.490 1.00 92.00 100 ARG A C 1
ATOM 805 O O . ARG A 1 100 ? -10.604 3.565 -8.564 1.00 92.00 100 ARG A O 1
ATOM 812 N N . GLY A 1 101 ? -8.659 3.188 -7.495 1.00 88.00 101 GLY A N 1
ATOM 813 C CA . GLY A 1 101 ? -9.215 2.492 -6.335 1.00 88.00 101 GLY A CA 1
ATOM 814 C C . GLY A 1 101 ? -9.352 3.373 -5.094 1.00 88.00 101 GLY A C 1
ATOM 815 O O . GLY A 1 101 ? -9.406 2.827 -3.996 1.00 88.00 101 GLY A O 1
ATOM 816 N N . ASP A 1 102 ? -9.304 4.705 -5.242 1.00 86.81 102 ASP A N 1
ATOM 817 C CA . ASP A 1 102 ? -9.236 5.673 -4.135 1.00 86.81 102 ASP A CA 1
ATOM 818 C C . ASP A 1 102 ? -8.081 5.406 -3.147 1.00 86.81 102 ASP A C 1
ATOM 820 O O . ASP A 1 102 ? -8.078 5.860 -1.999 1.00 86.81 102 ASP A O 1
ATOM 824 N N . LEU A 1 103 ? -7.051 4.688 -3.605 1.00 83.62 103 LEU A N 1
ATOM 825 C CA . LEU A 1 103 ? -5.847 4.419 -2.841 1.00 83.62 103 LEU A CA 1
ATOM 826 C C . LEU A 1 103 ? -4.843 5.525 -3.130 1.00 83.62 103 LEU A C 1
ATOM 828 O O . LEU A 1 103 ? -4.358 5.705 -4.245 1.00 83.62 103 LEU A O 1
ATOM 832 N N . THR A 1 104 ? -4.480 6.273 -2.100 1.00 76.00 104 THR A N 1
ATOM 833 C CA . THR A 1 104 ? -3.457 7.300 -2.236 1.00 76.00 104 THR A CA 1
ATOM 834 C C . THR A 1 104 ? -2.080 6.657 -2.161 1.00 76.00 104 THR A C 1
ATOM 836 O O . THR A 1 104 ? -1.657 6.164 -1.108 1.00 76.00 104 THR A O 1
ATOM 839 N N . TYR A 1 105 ? -1.342 6.733 -3.270 1.00 58.47 105 TYR A N 1
ATOM 840 C CA . TYR A 1 105 ? 0.088 6.460 -3.269 1.00 58.47 105 TYR A CA 1
ATOM 841 C C . TYR A 1 105 ? 0.844 7.613 -2.605 1.00 58.47 105 TYR A C 1
ATOM 843 O O . TYR A 1 105 ? 1.232 8.596 -3.243 1.00 58.47 105 TYR A O 1
ATOM 851 N N . VAL A 1 106 ? 1.073 7.499 -1.300 1.00 58.41 106 VAL A N 1
ATOM 852 C CA . VAL A 1 106 ? 1.987 8.399 -0.597 1.00 58.41 106 VAL A CA 1
ATOM 853 C C . VAL A 1 106 ? 3.398 7.893 -0.885 1.00 58.41 106 VAL A C 1
ATOM 855 O O . VAL A 1 106 ? 3.855 6.938 -0.269 1.00 58.41 106 VAL A O 1
ATOM 858 N N . ASN A 1 107 ? 4.044 8.470 -1.903 1.00 49.59 107 ASN A N 1
ATOM 859 C CA . ASN A 1 107 ? 5.375 8.068 -2.364 1.00 49.59 107 ASN A CA 1
ATOM 860 C C . ASN A 1 107 ? 6.340 7.821 -1.192 1.00 49.59 107 ASN A C 1
ATOM 862 O O . ASN A 1 107 ? 6.640 8.732 -0.421 1.00 49.59 107 ASN A O 1
ATOM 866 N N . GLY A 1 108 ? 6.905 6.613 -1.158 1.00 43.03 108 GLY A N 1
ATOM 867 C CA . GLY A 1 108 ? 8.031 6.208 -0.313 1.00 43.03 108 GLY A CA 1
ATOM 868 C C . GLY A 1 108 ? 9.374 6.844 -0.695 1.00 43.03 108 GLY A C 1
ATOM 869 O O . GLY A 1 108 ? 10.409 6.433 -0.185 1.00 43.03 108 GLY A O 1
ATOM 870 N N . HIS A 1 109 ? 9.382 7.882 -1.535 1.00 47.72 109 HIS A N 1
ATOM 871 C CA . HIS A 1 109 ? 10.427 8.897 -1.477 1.00 47.72 109 HIS A CA 1
ATOM 872 C C . HIS A 1 109 ? 9.881 10.082 -0.687 1.00 47.72 109 HIS A C 1
ATOM 874 O O . HIS A 1 109 ? 9.187 10.921 -1.272 1.00 47.72 109 HIS A O 1
ATOM 880 N N . PRO A 1 110 ? 10.183 10.193 0.620 1.00 48.34 110 PRO A N 1
ATOM 881 C CA . PRO A 1 110 ? 9.854 11.383 1.374 1.00 48.34 110 PRO A CA 1
ATOM 882 C C . PRO A 1 110 ? 10.800 12.486 0.903 1.00 48.34 110 PRO A C 1
ATOM 884 O O . PRO A 1 110 ? 11.786 12.780 1.570 1.00 48.34 110 PRO A O 1
ATOM 887 N N . MET A 1 111 ? 10.524 13.079 -0.262 1.00 54.91 111 MET A N 1
ATOM 888 C CA . MET A 1 111 ? 11.089 14.371 -0.608 1.00 54.91 111 MET A CA 1
ATOM 889 C C . MET A 1 111 ? 10.302 15.427 0.147 1.00 54.91 111 MET A C 1
ATOM 891 O O . MET A 1 111 ? 9.342 16.014 -0.349 1.00 54.91 111 MET A O 1
ATOM 895 N N . ILE A 1 112 ? 10.662 15.577 1.419 1.00 57.91 112 ILE A N 1
ATOM 896 C CA . ILE A 1 112 ? 10.097 16.597 2.290 1.00 57.91 112 ILE A CA 1
ATOM 897 C C . ILE A 1 112 ? 10.965 17.832 2.106 1.00 57.91 112 ILE A C 1
ATOM 899 O O . ILE A 1 112 ? 12.129 17.856 2.512 1.00 57.91 112 ILE A O 1
ATOM 903 N N . ARG A 1 113 ? 10.400 18.857 1.471 1.00 69.62 113 ARG A N 1
ATOM 904 C CA . ARG A 1 113 ? 11.070 20.142 1.300 1.00 69.62 113 ARG A CA 1
ATOM 905 C C . ARG A 1 113 ? 10.699 21.084 2.441 1.00 69.62 113 ARG A C 1
ATOM 907 O O . ARG A 1 113 ? 9.529 21.411 2.614 1.00 69.62 113 ARG A O 1
ATOM 914 N N . ILE A 1 114 ? 11.700 21.553 3.183 1.00 69.56 114 ILE A N 1
ATOM 915 C CA . ILE A 1 114 ? 11.549 22.541 4.261 1.00 69.56 114 ILE A CA 1
ATOM 916 C C . ILE A 1 114 ? 12.501 23.702 3.965 1.00 69.56 114 ILE A C 1
ATOM 918 O O . ILE A 1 114 ? 13.708 23.618 4.194 1.00 69.56 114 ILE A O 1
ATOM 922 N N . GLY A 1 115 ? 11.968 24.787 3.399 1.00 83.38 115 GLY A N 1
ATOM 923 C CA . GLY A 1 115 ? 12.766 25.937 2.967 1.00 83.38 115 GLY A CA 1
ATOM 924 C C . GLY A 1 115 ? 13.832 25.557 1.928 1.00 83.38 115 GLY A C 1
ATOM 925 O O . GLY A 1 115 ? 13.509 25.079 0.836 1.00 83.38 115 G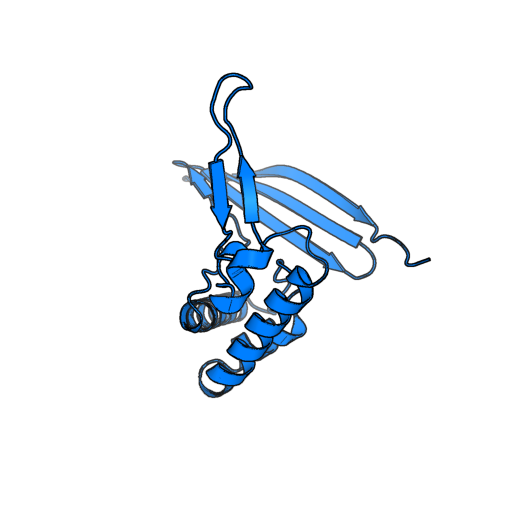LY A O 1
ATOM 926 N N . ASN A 1 116 ? 15.105 25.765 2.283 1.00 85.94 116 ASN A N 1
ATOM 927 C CA . ASN A 1 116 ? 16.274 25.457 1.449 1.00 85.94 116 ASN A CA 1
ATOM 928 C C . ASN A 1 116 ? 16.817 24.035 1.669 1.00 85.94 116 ASN A C 1
ATOM 930 O O . ASN A 1 116 ? 17.970 23.769 1.340 1.00 85.94 116 ASN A O 1
ATOM 934 N N . PHE A 1 117 ? 16.029 23.127 2.238 1.00 75.00 117 PHE A N 1
ATOM 935 C CA . PHE A 1 117 ? 16.441 21.750 2.483 1.00 75.00 117 PHE A CA 1
ATOM 936 C C . PHE A 1 117 ? 15.457 20.775 1.843 1.00 75.00 117 PHE A C 1
ATOM 938 O O . PHE A 1 117 ? 14.246 20.982 1.904 1.00 75.00 117 PHE A O 1
ATOM 945 N N . GLU A 1 118 ? 15.983 19.703 1.260 1.00 82.12 118 GLU A N 1
ATOM 946 C CA . GLU A 1 118 ? 15.222 18.532 0.832 1.00 82.12 118 GLU A CA 1
ATOM 947 C C . GLU A 1 118 ? 15.685 17.334 1.654 1.00 82.12 118 GLU A C 1
ATOM 949 O O . GLU A 1 118 ? 16.876 17.030 1.698 1.00 82.12 118 GLU A O 1
ATOM 954 N N . LEU A 1 119 ? 14.759 16.637 2.296 1.00 68.31 119 LEU A N 1
ATOM 955 C CA . LEU A 1 119 ? 15.024 15.312 2.842 1.00 68.31 119 LEU A CA 1
ATOM 956 C C . LEU A 1 119 ? 14.827 14.283 1.725 1.00 68.31 119 LEU A C 1
ATOM 958 O O . LEU A 1 119 ? 13.947 14.473 0.905 1.00 68.31 119 LEU A O 1
ATOM 962 N N . HIS A 1 120 ? 15.628 13.226 1.656 1.00 75.75 120 HIS A N 1
ATOM 963 C CA . HIS A 1 120 ? 15.497 12.162 0.658 1.00 75.75 120 HIS A CA 1
ATOM 964 C C . HIS A 1 120 ? 15.664 10.817 1.357 1.00 75.75 120 HIS A C 1
ATOM 966 O O . HIS A 1 120 ? 16.740 10.529 1.874 1.00 75.75 120 HIS A O 1
ATOM 972 N N . GLY A 1 121 ? 14.613 10.003 1.402 1.00 73.44 121 GLY A N 1
ATOM 973 C CA . GLY A 1 121 ? 14.670 8.646 1.950 1.00 73.44 121 GLY A CA 1
ATOM 974 C C . GLY A 1 121 ? 14.801 7.613 0.839 1.00 73.44 121 GLY A C 1
ATOM 975 O O . GLY A 1 121 ? 14.004 7.634 -0.091 1.00 73.44 121 GLY A O 1
ATOM 976 N N . PHE A 1 122 ? 15.772 6.714 0.946 1.00 74.12 122 PHE A N 1
ATOM 977 C CA . PHE A 1 122 ? 15.928 5.547 0.082 1.00 74.12 122 PHE A CA 1
ATOM 978 C C . PHE A 1 122 ? 15.792 4.300 0.939 1.00 74.12 122 PHE A C 1
ATOM 980 O O . PHE A 1 122 ? 16.318 4.254 2.052 1.00 74.12 122 PHE A O 1
ATOM 987 N N . CYS A 1 123 ? 15.113 3.288 0.422 1.00 78.00 123 CYS A N 1
ATOM 988 C CA . CYS A 1 123 ? 15.093 1.972 1.032 1.00 78.00 123 CYS A CA 1
ATOM 989 C C . CYS A 1 123 ? 15.267 0.909 -0.044 1.00 78.00 123 CYS A C 1
ATOM 991 O O . CYS A 1 123 ? 14.847 1.103 -1.182 1.00 78.00 123 CYS A O 1
ATOM 993 N N . ASP A 1 124 ? 15.930 -0.172 0.333 1.00 74.75 124 ASP A N 1
ATOM 994 C CA . ASP A 1 124 ? 16.115 -1.359 -0.483 1.00 74.75 124 ASP A CA 1
ATOM 995 C C . ASP A 1 124 ? 15.904 -2.580 0.411 1.00 74.75 124 ASP A C 1
ATOM 997 O O . ASP A 1 124 ? 16.235 -2.566 1.604 1.00 74.75 124 ASP A O 1
ATOM 1001 N N . SER A 1 125 ? 15.324 -3.636 -0.138 1.00 77.75 125 SER A N 1
ATOM 1002 C CA . SER A 1 125 ? 15.146 -4.875 0.601 1.00 77.75 125 SER A CA 1
ATOM 1003 C C . SER A 1 125 ? 15.160 -6.092 -0.304 1.00 77.75 125 SER A C 1
ATOM 1005 O O . SER A 1 125 ? 14.830 -6.038 -1.482 1.00 77.75 125 SER A O 1
ATOM 1007 N N . SER A 1 126 ? 15.568 -7.208 0.283 1.00 77.38 126 SER A N 1
ATOM 1008 C CA . SER A 1 126 ? 15.668 -8.516 -0.343 1.00 77.38 126 SER A CA 1
ATOM 1009 C C . SER A 1 126 ? 15.254 -9.589 0.657 1.00 77.38 126 SER A C 1
ATOM 1011 O O . SER A 1 126 ? 15.141 -9.337 1.860 1.00 77.38 126 SER A O 1
ATOM 1013 N N . GLU A 1 127 ? 15.143 -10.826 0.181 1.00 74.25 127 GLU A N 1
ATOM 1014 C CA . GLU A 1 127 ? 14.939 -11.999 1.038 1.00 74.25 127 GLU A CA 1
ATOM 1015 C C . GLU A 1 127 ? 16.061 -12.203 2.071 1.00 74.25 127 GLU A C 1
ATOM 1017 O O . GLU A 1 127 ? 15.869 -12.924 3.045 1.00 74.25 127 GLU A O 1
ATOM 1022 N N . SER A 1 128 ? 17.226 -11.568 1.883 1.00 79.75 128 SER A N 1
ATOM 1023 C CA . SER A 1 128 ? 18.372 -11.680 2.794 1.00 79.75 128 SER A CA 1
ATOM 1024 C C . SER A 1 128 ? 18.451 -10.544 3.813 1.00 79.75 128 SER A C 1
ATOM 1026 O O . SER A 1 128 ? 18.891 -10.756 4.941 1.00 79.75 128 SER A O 1
ATOM 1028 N N . ALA A 1 129 ? 18.076 -9.321 3.440 1.00 81.81 129 ALA A N 1
ATOM 1029 C CA . ALA A 1 129 ? 18.241 -8.134 4.277 1.00 81.81 129 ALA A CA 1
ATOM 1030 C C .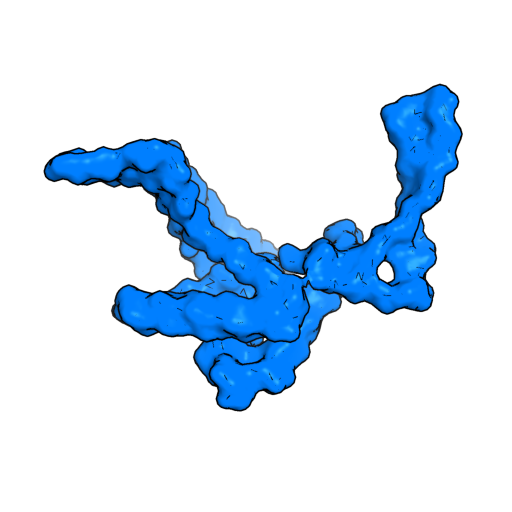 ALA A 1 129 ? 17.441 -6.947 3.741 1.00 81.81 129 ALA A C 1
ATOM 1032 O O . ALA A 1 129 ? 17.139 -6.884 2.553 1.00 81.81 129 ALA A O 1
ATOM 1033 N N . TYR A 1 130 ? 17.189 -5.968 4.605 1.00 80.81 130 TYR A N 1
ATOM 1034 C CA . TYR A 1 130 ? 16.674 -4.659 4.225 1.00 80.81 130 TYR A CA 1
ATOM 1035 C C . TYR A 1 130 ? 17.555 -3.534 4.767 1.00 80.81 130 TYR A C 1
ATOM 1037 O O . TYR A 1 130 ? 18.171 -3.656 5.832 1.00 80.81 130 TYR A O 1
ATOM 1045 N N . ALA A 1 131 ? 17.610 -2.428 4.033 1.00 79.38 131 ALA A N 1
ATOM 1046 C CA . ALA A 1 131 ? 18.334 -1.222 4.388 1.00 79.38 131 ALA A CA 1
ATOM 1047 C C . ALA A 1 131 ? 17.525 0.026 4.024 1.00 79.38 131 ALA A C 1
ATOM 1049 O O . ALA A 1 131 ? 16.803 0.060 3.035 1.00 79.38 131 ALA A O 1
ATOM 1050 N N . ALA A 1 132 ? 17.665 1.072 4.827 1.00 80.31 132 ALA A N 1
ATOM 1051 C CA . ALA A 1 132 ? 17.118 2.387 4.551 1.00 80.31 132 ALA A CA 1
ATOM 1052 C C . ALA A 1 132 ? 18.138 3.463 4.922 1.00 80.31 132 ALA A C 1
ATOM 1054 O O . ALA A 1 132 ? 18.859 3.338 5.915 1.00 80.31 132 ALA A O 1
ATOM 1055 N N . VAL A 1 133 ? 18.189 4.534 4.140 1.00 78.44 133 VAL A N 1
ATOM 1056 C CA . VAL A 1 133 ? 19.051 5.695 4.358 1.00 78.44 133 VAL A CA 1
ATOM 1057 C C . VAL A 1 133 ? 18.270 6.971 4.084 1.00 78.44 133 VAL A C 1
ATOM 1059 O O . VAL A 1 133 ? 17.480 7.052 3.148 1.00 78.44 133 VAL A O 1
ATOM 1062 N N . VAL A 1 134 ? 18.490 7.980 4.916 1.00 77.56 134 VAL A N 1
ATOM 1063 C CA . VAL A 1 134 ? 17.913 9.311 4.769 1.00 77.56 134 VAL A CA 1
ATOM 1064 C C . VAL A 1 134 ? 19.045 10.303 4.556 1.00 77.56 134 VAL A C 1
ATOM 1066 O O . VAL A 1 134 ? 19.939 10.429 5.395 1.00 77.56 134 VAL A O 1
ATOM 1069 N N . TYR A 1 135 ? 18.989 11.026 3.446 1.00 79.62 135 TYR A N 1
ATOM 1070 C CA . TYR A 1 135 ? 19.873 12.137 3.129 1.00 79.62 135 TYR A CA 1
ATOM 1071 C C . TYR A 1 135 ? 19.147 13.462 3.348 1.00 79.62 135 TYR A C 1
ATOM 1073 O O . TYR A 1 135 ? 17.939 13.562 3.149 1.00 79.62 135 TYR A O 1
ATOM 1081 N N . VAL A 1 136 ? 19.893 14.503 3.699 1.00 81.69 136 VAL A N 1
ATOM 1082 C CA . VAL A 1 136 ? 19.455 15.892 3.585 1.00 81.69 136 VAL A CA 1
ATOM 1083 C C . VAL A 1 136 ? 20.283 16.576 2.507 1.00 81.69 136 VAL A C 1
ATOM 1085 O O . VAL A 1 136 ? 21.511 16.485 2.498 1.00 81.69 136 VAL A O 1
ATOM 1088 N N . ARG A 1 137 ? 19.611 17.259 1.589 1.00 84.38 137 ARG A N 1
ATOM 1089 C CA . ARG A 1 137 ? 20.211 18.069 0.539 1.00 84.38 137 ARG A CA 1
ATOM 1090 C C . ARG A 1 137 ? 19.935 19.539 0.810 1.00 84.38 137 ARG A C 1
ATOM 1092 O O . ARG A 1 137 ? 18.784 19.929 0.973 1.00 84.38 137 ARG A O 1
ATOM 1099 N N . THR A 1 138 ? 20.972 20.367 0.819 1.00 88.31 138 THR A N 1
ATOM 1100 C CA . THR A 1 138 ? 20.825 21.824 0.831 1.00 88.31 138 THR A CA 1
ATOM 1101 C C . THR A 1 138 ? 20.612 22.341 -0.590 1.00 88.31 138 THR A C 1
ATOM 1103 O O . THR A 1 138 ? 21.267 21.906 -1.538 1.00 88.31 138 THR A O 1
ATOM 1106 N N . LEU A 1 139 ? 19.693 23.287 -0.735 1.00 79.75 139 LEU A N 1
ATOM 1107 C CA . LEU A 1 139 ? 19.378 23.994 -1.968 1.00 79.75 139 LEU A CA 1
ATOM 1108 C C . LEU A 1 139 ? 20.074 25.359 -1.965 1.00 79.75 139 LEU A C 1
ATOM 1110 O O . LEU A 1 139 ? 20.143 26.030 -0.937 1.00 79.75 139 LEU A O 1
ATOM 1114 N N . GLY A 1 140 ? 20.604 25.768 -3.117 1.00 81.81 140 GLY A N 1
ATOM 1115 C CA . GLY A 1 140 ? 21.338 27.023 -3.279 1.00 81.81 140 GLY A CA 1
ATOM 1116 C C . GLY A 1 140 ? 22.405 26.923 -4.366 1.00 81.81 140 GLY A C 1
ATOM 1117 O O . GLY A 1 140 ? 22.460 25.939 -5.100 1.00 81.81 140 GLY A O 1
ATOM 1118 N N . SER A 1 141 ? 23.275 27.930 -4.451 1.00 84.81 141 SER A N 1
ATOM 1119 C CA . SER A 1 141 ? 24.375 27.985 -5.427 1.00 84.81 141 SER A CA 1
ATOM 1120 C C . SER A 1 141 ? 25.438 26.899 -5.228 1.00 84.81 141 SER A C 1
ATOM 1122 O O . SER A 1 141 ? 26.172 26.592 -6.161 1.00 84.81 141 SER A O 1
ATOM 1124 N N . ASN A 1 142 ? 25.511 26.300 -4.035 1.00 86.69 142 ASN A N 1
ATOM 1125 C CA . ASN A 1 142 ? 26.406 25.188 -3.732 1.00 86.69 142 ASN A CA 1
ATOM 1126 C C . ASN A 1 142 ? 25.656 24.082 -2.964 1.00 86.69 142 ASN A C 1
ATOM 1128 O O . ASN A 1 142 ? 25.672 24.073 -1.727 1.00 86.69 142 ASN A O 1
ATOM 1132 N N . PRO A 1 143 ? 24.937 23.190 -3.666 1.00 86.44 143 PRO A N 1
ATOM 1133 C CA . PRO A 1 143 ? 24.167 22.138 -3.021 1.00 86.44 143 PRO A CA 1
ATOM 1134 C C . PRO A 1 143 ? 25.090 21.136 -2.317 1.00 86.44 143 PRO A C 1
ATOM 1136 O O . PRO A 1 143 ? 26.073 20.668 -2.889 1.00 86.44 143 PRO A O 1
ATOM 1139 N N . ARG A 1 144 ? 24.756 20.777 -1.075 1.00 83.44 144 ARG A N 1
ATOM 1140 C CA . ARG A 1 144 ? 25.441 19.736 -0.297 1.00 83.44 144 ARG A CA 1
ATOM 1141 C C . ARG A 1 144 ? 24.468 18.632 0.060 1.00 83.44 144 ARG A C 1
ATOM 1143 O O . ARG A 1 144 ? 23.326 18.921 0.389 1.00 83.44 144 ARG A O 1
ATOM 1150 N N . VAL A 1 145 ? 24.931 17.388 0.029 1.00 85.56 145 VAL A N 1
ATOM 1151 C CA . VAL A 1 145 ? 24.154 16.216 0.443 1.00 85.56 145 VAL A CA 1
ATOM 1152 C C . VAL A 1 145 ? 24.853 15.570 1.634 1.00 85.56 145 VAL A C 1
ATOM 1154 O O . VAL A 1 145 ? 26.045 15.279 1.561 1.00 85.56 145 VAL A O 1
ATOM 1157 N N . THR A 1 146 ? 24.114 15.347 2.718 1.00 77.81 146 THR A N 1
ATOM 1158 C CA . THR A 1 146 ? 24.617 14.752 3.962 1.00 77.81 146 THR A CA 1
ATOM 1159 C C . THR A 1 146 ? 23.718 13.592 4.369 1.00 77.81 146 THR A C 1
ATOM 1161 O O . THR A 1 146 ? 22.498 13.725 4.340 1.00 77.81 146 THR A O 1
ATOM 1164 N N . ILE A 1 147 ? 24.294 12.461 4.778 1.00 81.00 147 ILE A N 1
ATOM 1165 C CA . ILE A 1 147 ? 23.525 11.365 5.386 1.00 81.00 147 ILE A CA 1
ATOM 1166 C C . ILE A 1 147 ? 23.085 11.802 6.783 1.00 81.00 147 ILE A C 1
ATOM 1168 O O . ILE A 1 147 ? 23.918 12.167 7.609 1.00 81.00 147 ILE A O 1
ATOM 1172 N N . MET A 1 148 ? 21.783 11.754 7.045 1.00 72.81 148 MET A N 1
ATOM 1173 C CA . MET A 1 148 ? 21.208 12.064 8.352 1.00 72.81 148 MET A CA 1
ATOM 1174 C C . MET A 1 148 ? 21.069 10.805 9.211 1.00 72.81 148 MET A C 1
ATOM 1176 O O . MET A 1 148 ? 21.384 10.826 10.397 1.00 72.81 148 MET A O 1
ATOM 1180 N N . ALA A 1 149 ? 20.610 9.705 8.608 1.00 67.12 149 ALA A N 1
ATOM 1181 C CA . ALA A 1 149 ? 20.439 8.424 9.282 1.00 67.12 149 ALA A CA 1
ATOM 1182 C C . ALA A 1 149 ? 20.514 7.268 8.281 1.00 67.12 149 ALA A C 1
ATOM 1184 O O . ALA A 1 149 ? 20.111 7.414 7.129 1.00 67.12 149 ALA A O 1
ATOM 1185 N N . ALA A 1 150 ? 20.984 6.107 8.731 1.00 75.00 150 ALA A N 1
ATOM 1186 C CA . ALA A 1 150 ? 20.917 4.860 7.980 1.00 75.00 150 ALA A CA 1
ATOM 1187 C C . ALA A 1 150 ? 20.635 3.695 8.933 1.00 75.00 150 ALA A C 1
ATOM 1189 O O . ALA A 1 150 ? 21.088 3.697 10.080 1.00 75.00 150 ALA A O 1
ATOM 1190 N N . LYS A 1 151 ? 19.885 2.699 8.464 1.00 71.44 151 LYS A N 1
ATOM 1191 C CA . LYS A 1 151 ? 19.591 1.472 9.205 1.00 71.44 151 LYS A CA 1
ATOM 1192 C C . LYS A 1 151 ? 19.586 0.288 8.255 1.00 71.44 151 LYS A C 1
ATOM 1194 O O . LYS A 1 151 ? 19.045 0.383 7.162 1.00 71.44 151 LYS A O 1
ATOM 1199 N N . SER A 1 152 ? 20.127 -0.836 8.700 1.00 81.50 152 SER A N 1
ATOM 1200 C CA . SER A 1 152 ? 20.027 -2.113 8.001 1.00 81.50 152 SER A CA 1
ATOM 1201 C C . SER A 1 152 ? 19.689 -3.236 8.976 1.00 81.50 152 SER A C 1
ATOM 1203 O O . SER A 1 152 ? 19.944 -3.132 10.181 1.00 81.50 152 SER A O 1
ATOM 1205 N N . LYS A 1 153 ? 19.062 -4.297 8.468 1.00 78.94 153 LYS A N 1
ATOM 1206 C CA . LYS A 1 153 ? 18.776 -5.519 9.222 1.00 78.94 153 LYS A CA 1
ATOM 1207 C C . LYS A 1 153 ? 18.745 -6.721 8.280 1.00 78.94 153 LYS A C 1
ATOM 1209 O O . LYS A 1 153 ? 18.244 -6.626 7.165 1.00 78.94 153 LYS A O 1
ATOM 1214 N N . VAL A 1 154 ? 19.247 -7.855 8.756 1.00 86.94 154 VAL A N 1
ATOM 1215 C CA . VAL A 1 154 ? 19.127 -9.151 8.074 1.00 86.94 154 VAL A CA 1
ATOM 1216 C C . VAL A 1 154 ? 17.685 -9.653 8.200 1.00 86.94 154 VAL A C 1
ATOM 1218 O O . VAL A 1 154 ? 17.057 -9.492 9.255 1.00 86.94 154 VAL A O 1
ATOM 1221 N N . ALA A 1 155 ? 17.150 -10.227 7.125 1.00 78.44 155 ALA A N 1
ATOM 1222 C CA . ALA A 1 155 ? 15.824 -10.822 7.121 1.00 78.44 155 ALA A CA 1
ATOM 1223 C C . ALA A 1 155 ? 15.775 -11.999 8.120 1.00 78.44 155 ALA A C 1
ATOM 1225 O O . ALA A 1 155 ? 16.735 -12.769 8.210 1.00 78.44 155 ALA A O 1
ATOM 1226 N N . PRO A 1 156 ? 14.699 -12.148 8.913 1.00 74.19 156 PRO A N 1
ATOM 1227 C CA . PRO A 1 156 ? 14.563 -13.282 9.820 1.00 74.19 156 PRO A CA 1
ATOM 1228 C C . PRO A 1 156 ? 14.562 -14.599 9.038 1.00 74.19 156 PRO A C 1
ATOM 1230 O O . PRO A 1 156 ? 13.814 -14.749 8.074 1.00 74.19 156 PRO A O 1
ATOM 1233 N N . ILE A 1 157 ? 15.369 -15.565 9.474 1.00 76.31 157 ILE A N 1
ATOM 1234 C CA . ILE A 1 157 ? 15.362 -16.913 8.901 1.00 76.31 157 ILE A CA 1
ATOM 1235 C C . ILE A 1 157 ? 14.024 -17.563 9.275 1.00 76.31 157 ILE A C 1
ATOM 1237 O O . ILE A 1 157 ? 13.690 -17.628 10.460 1.00 76.31 157 ILE A O 1
ATOM 1241 N N . LYS A 1 158 ? 13.253 -18.031 8.283 1.00 57.16 158 LYS A N 1
ATOM 1242 C CA . LYS A 1 158 ? 12.089 -18.895 8.536 1.00 57.16 158 LYS A CA 1
ATOM 1243 C C . LYS A 1 158 ? 12.598 -20.185 9.190 1.00 57.16 158 LYS A C 1
ATOM 1245 O O . LYS A 1 158 ? 13.325 -20.933 8.539 1.00 57.16 158 LYS A O 1
ATOM 1250 N N . GLN A 1 159 ? 12.276 -20.386 10.469 1.00 41.88 159 GLN A N 1
ATOM 1251 C CA . GLN A 1 159 ? 12.428 -21.674 11.154 1.00 41.88 159 GLN A CA 1
ATOM 1252 C C . GLN A 1 159 ? 11.271 -22.600 10.792 1.00 41.88 159 GLN A C 1
ATOM 1254 O O . GLN A 1 159 ? 10.145 -22.078 10.620 1.00 41.88 159 GLN A O 1
#

Foldseek 3Di:
DWLQAFDDPVCQVVQKDWDDPDPPDDIDIDGRGTQDPPDPCRLVVQLVLLLVLLVVCCVVQVLLSVQSNPQDDRPDGADDDPDPVVVVVNVVSVCVSCVVSVHHCPDPQQQPDDPQKTKGKDKHDDLFKIKIWIWIWGHDPDIDIDTPDMDMDTHDDDD

Organism: NCBI:txid39272

Radius of gyration: 19.98 Å; chains: 1; bounding box: 49×50×55 Å

pLDDT: mean 82.66, std 11.79, range [41.88, 96.88]